Protein AF-A0A091FBS7-F1 (afdb_monomer_lite)

Radius of gyration: 15.09 Å; chains: 1; bounding box: 45×20×40 Å

Sequence (97 aa):
FVSQELYSEISISSGVAATAMMDGYSGIVNISPFACLIGRVIEGVLTPWAREQKYPIISIEIDGNLLPPNVMNKLEIFMLNVQRFKVNEDTKTMLER

Structure (mmCIF, N/CA/C/O backbone):
data_AF-A0A091FBS7-F1
#
_entry.id   AF-A0A091FBS7-F1
#
loop_
_atom_site.group_PDB
_atom_site.id
_atom_site.type_symbol
_atom_site.label_atom_id
_atom_site.label_alt_id
_atom_site.label_comp_id
_atom_site.label_asym_id
_atom_site.label_entity_id
_atom_site.label_seq_id
_atom_site.pdbx_PDB_ins_code
_atom_site.Cartn_x
_atom_site.Cartn_y
_atom_site.Cartn_z
_atom_site.occupancy
_atom_site.B_iso_or_equiv
_atom_site.auth_seq_id
_atom_site.auth_comp_id
_atom_site.auth_asym_id
_atom_site.auth_atom_id
_atom_site.pdbx_PDB_model_num
ATOM 1 N N . PHE A 1 1 ? -15.335 -8.019 -8.213 1.00 53.69 1 PHE A N 1
ATOM 2 C CA . PHE A 1 1 ? -14.332 -8.698 -9.063 1.00 53.69 1 PHE A CA 1
ATOM 3 C C . PHE A 1 1 ? -14.097 -7.880 -10.330 1.00 53.69 1 PHE A C 1
ATOM 5 O O . PHE A 1 1 ? -15.069 -7.478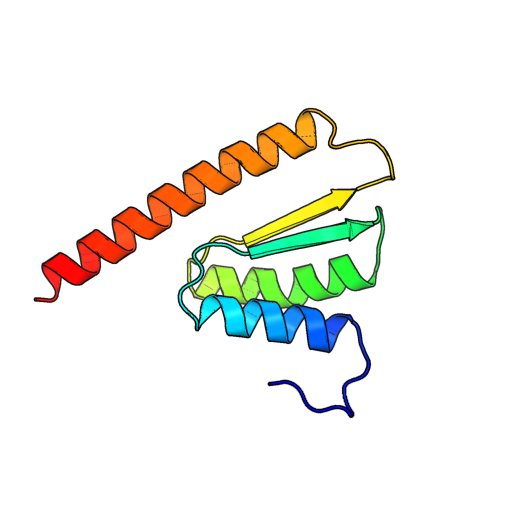 -10.956 1.00 53.69 1 PHE A O 1
ATOM 12 N N . VAL A 1 2 ? -12.837 -7.574 -10.659 1.00 53.34 2 VAL A N 1
ATOM 13 C CA . VAL A 1 2 ? -12.427 -6.811 -11.861 1.00 53.34 2 VAL A CA 1
ATOM 14 C C . VAL A 1 2 ? -12.457 -7.744 -13.088 1.00 53.34 2 VAL A C 1
ATOM 16 O O . VAL A 1 2 ? -12.121 -8.919 -12.944 1.00 53.34 2 VAL A O 1
ATOM 19 N N . SER A 1 3 ? -12.905 -7.273 -14.262 1.00 55.34 3 SER A N 1
ATOM 20 C CA . SER A 1 3 ? -13.010 -8.107 -15.477 1.00 55.34 3 SER A CA 1
ATOM 21 C C . SER A 1 3 ? -11.632 -8.492 -16.033 1.00 55.34 3 SER A C 1
ATOM 23 O O . SER A 1 3 ? -10.657 -7.763 -15.853 1.00 55.34 3 SER A O 1
ATOM 25 N N . GLN A 1 4 ? -11.556 -9.625 -16.743 1.00 56.41 4 GLN A N 1
ATOM 26 C CA . GLN A 1 4 ? -10.312 -10.117 -17.352 1.00 56.41 4 GLN A CA 1
ATOM 27 C C . GLN A 1 4 ? -9.717 -9.158 -18.396 1.00 56.41 4 GLN A C 1
ATOM 29 O O . GLN A 1 4 ? -8.540 -9.271 -18.691 1.00 56.41 4 GLN A O 1
ATOM 34 N N . GLU A 1 5 ? -10.485 -8.200 -18.921 1.00 62.53 5 GLU A N 1
ATOM 35 C CA . GLU A 1 5 ? -10.021 -7.242 -19.936 1.00 62.53 5 GLU A CA 1
ATOM 36 C C . GLU A 1 5 ? -9.187 -6.085 -19.353 1.00 62.53 5 GLU A C 1
ATOM 38 O O . GLU A 1 5 ? -8.454 -5.415 -20.080 1.00 62.53 5 GLU A O 1
ATOM 43 N N . LEU A 1 6 ? -9.240 -5.859 -18.035 1.00 59.97 6 LEU A N 1
ATOM 44 C CA . LEU A 1 6 ? -8.435 -4.855 -17.331 1.00 59.97 6 LEU A CA 1
ATOM 45 C C . LEU A 1 6 ? -7.100 -5.467 -16.867 1.00 59.97 6 LEU A C 1
ATOM 47 O O . LEU A 1 6 ? -6.847 -5.635 -15.677 1.00 59.97 6 LEU A O 1
ATOM 51 N N . TYR A 1 7 ? -6.227 -5.789 -17.825 1.00 70.56 7 TYR A N 1
ATOM 52 C CA . TYR A 1 7 ? -4.930 -6.464 -17.626 1.00 70.56 7 TYR A CA 1
ATOM 53 C C . TYR A 1 7 ? -3.821 -5.626 -16.954 1.00 70.56 7 TYR A C 1
ATOM 55 O O . TYR A 1 7 ? -2.658 -6.028 -16.977 1.00 70.56 7 TYR A O 1
ATOM 63 N N . SER A 1 8 ? -4.116 -4.458 -16.377 1.00 85.38 8 SER A N 1
ATOM 64 C CA . SER A 1 8 ? -3.074 -3.659 -15.718 1.00 85.38 8 SER A CA 1
ATOM 65 C C . SER A 1 8 ? -2.990 -3.976 -14.227 1.00 85.38 8 SER A C 1
ATOM 67 O O . SER A 1 8 ? -4.009 -4.058 -13.537 1.00 85.38 8 SER A O 1
ATOM 69 N N . GLU A 1 9 ? -1.766 -4.085 -13.707 1.00 87.44 9 GLU A N 1
ATOM 70 C CA . GLU A 1 9 ? -1.510 -4.198 -12.266 1.00 87.44 9 GLU A CA 1
ATOM 71 C C . GLU A 1 9 ? -2.167 -3.043 -11.493 1.00 87.44 9 GLU A C 1
ATOM 73 O O . GLU A 1 9 ? -2.690 -3.250 -10.404 1.00 87.44 9 GLU A O 1
ATOM 78 N N . ILE A 1 10 ? -2.258 -1.851 -12.097 1.00 90.94 10 ILE A N 1
ATOM 79 C CA . ILE A 1 10 ? -2.960 -0.701 -11.515 1.00 90.94 10 ILE A CA 1
ATOM 80 C C . ILE A 1 10 ? -4.429 -1.044 -11.237 1.00 90.94 10 ILE A C 1
ATOM 82 O O . ILE A 1 10 ? -4.910 -0.834 -10.122 1.00 90.94 10 ILE A O 1
ATOM 86 N N . SER A 1 11 ? -5.145 -1.577 -12.231 1.00 89.50 11 SER A N 1
ATOM 87 C CA . SER A 1 11 ? -6.575 -1.891 -12.129 1.00 89.50 11 SER A CA 1
ATOM 88 C C . SER A 1 11 ? -6.837 -3.028 -11.145 1.00 89.50 11 SER A C 1
ATOM 90 O O . SER A 1 11 ? -7.746 -2.931 -10.319 1.00 89.50 11 SER A O 1
ATOM 92 N N . ILE A 1 12 ? -6.030 -4.090 -11.211 1.00 89.69 12 ILE A N 1
ATOM 93 C CA . ILE A 1 12 ? -6.201 -5.275 -10.366 1.00 89.69 12 ILE A CA 1
ATOM 94 C C . ILE A 1 12 ? -5.858 -4.945 -8.912 1.00 89.69 12 ILE A C 1
ATOM 96 O O . ILE A 1 12 ? -6.689 -5.167 -8.034 1.00 89.69 12 ILE A O 1
ATOM 100 N N . SER A 1 13 ? -4.690 -4.357 -8.647 1.00 92.56 13 SER A N 1
ATOM 101 C CA . SER A 1 13 ? -4.251 -4.037 -7.284 1.00 92.56 13 SER A CA 1
ATOM 102 C C . SER A 1 13 ? -5.156 -2.998 -6.623 1.00 92.56 13 SER A C 1
ATOM 104 O O . SER A 1 13 ? -5.530 -3.166 -5.462 1.00 92.56 13 SER A O 1
ATOM 106 N N . SER A 1 14 ? -5.593 -1.972 -7.365 1.00 92.94 14 SER A N 1
ATOM 107 C CA . SER A 1 14 ? -6.538 -0.980 -6.832 1.00 92.94 14 SER A CA 1
ATOM 108 C C . SER A 1 14 ? -7.912 -1.588 -6.557 1.00 92.94 14 SER A C 1
ATOM 110 O O . SER A 1 14 ? -8.502 -1.336 -5.509 1.00 92.94 14 SER A O 1
ATOM 112 N N . GLY A 1 15 ? -8.415 -2.434 -7.460 1.00 92.06 15 GLY A N 1
ATOM 113 C CA . GLY A 1 15 ? -9.701 -3.105 -7.279 1.00 92.06 15 GLY A CA 1
ATOM 114 C C . GLY A 1 15 ? -9.702 -4.094 -6.111 1.00 92.06 15 GLY A C 1
ATOM 115 O O . GLY A 1 15 ? -10.669 -4.138 -5.351 1.00 92.06 15 GLY A O 1
ATOM 116 N N . VAL A 1 16 ? -8.619 -4.858 -5.932 1.00 92.44 16 VAL A N 1
ATOM 117 C CA . VAL A 1 16 ? -8.458 -5.777 -4.794 1.00 92.44 16 VAL A CA 1
ATOM 118 C C . VAL A 1 16 ? -8.370 -5.003 -3.484 1.00 92.44 16 VAL A C 1
ATOM 120 O O . VAL A 1 16 ? -9.071 -5.354 -2.541 1.00 92.44 16 VAL A O 1
ATOM 123 N N . ALA A 1 17 ? -7.586 -3.923 -3.427 1.00 94.88 17 ALA A N 1
ATOM 124 C CA . ALA A 1 17 ? -7.518 -3.071 -2.243 1.00 94.88 17 ALA A CA 1
ATOM 125 C C . ALA A 1 17 ? -8.889 -2.481 -1.879 1.00 94.88 17 ALA A C 1
ATOM 127 O O . ALA A 1 17 ? -9.296 -2.540 -0.721 1.00 94.88 17 ALA A O 1
ATOM 128 N N . ALA A 1 18 ? -9.630 -1.977 -2.869 1.00 93.44 18 ALA A N 1
ATOM 129 C CA . ALA A 1 18 ? -10.972 -1.446 -2.656 1.00 93.44 18 ALA A CA 1
ATOM 130 C C . ALA A 1 18 ? -11.969 -2.515 -2.196 1.00 93.44 18 ALA A C 1
ATOM 132 O O . ALA A 1 18 ? -12.771 -2.257 -1.303 1.00 93.44 18 ALA A O 1
ATOM 133 N N . THR A 1 19 ? -11.889 -3.723 -2.757 1.00 94.19 19 THR A N 1
ATOM 134 C CA . THR A 1 19 ? -12.738 -4.848 -2.340 1.00 94.19 19 THR A CA 1
ATOM 135 C C . THR A 1 19 ? -12.407 -5.272 -0.908 1.00 94.19 19 THR A C 1
ATOM 137 O O . THR A 1 19 ? -13.308 -5.405 -0.093 1.00 94.19 19 THR A O 1
ATOM 140 N N . ALA A 1 20 ? -11.124 -5.374 -0.550 1.00 94.69 20 ALA A N 1
ATOM 141 C CA . ALA A 1 20 ? -10.704 -5.706 0.811 1.00 94.69 20 ALA A CA 1
ATOM 142 C C . ALA A 1 20 ? -11.215 -4.687 1.847 1.00 94.69 20 ALA A C 1
ATOM 144 O O . ALA A 1 20 ? -11.663 -5.078 2.922 1.00 94.69 20 ALA A O 1
ATOM 145 N N . MET A 1 21 ? -11.215 -3.390 1.516 1.00 92.56 21 MET A N 1
ATOM 146 C CA . MET A 1 21 ? -11.815 -2.356 2.371 1.00 92.56 21 MET A CA 1
ATOM 147 C C . MET A 1 21 ? -13.316 -2.581 2.614 1.00 92.56 21 MET A C 1
ATOM 149 O O . MET A 1 21 ? -13.803 -2.281 3.698 1.00 92.56 21 MET A O 1
ATOM 153 N N . MET A 1 22 ? -14.044 -3.109 1.626 1.00 89.75 22 MET A N 1
ATOM 154 C CA . MET A 1 22 ? -15.473 -3.430 1.745 1.00 89.75 22 MET A CA 1
ATOM 155 C C . MET A 1 22 ? -15.717 -4.759 2.476 1.00 89.75 22 MET A C 1
ATOM 157 O O . MET A 1 22 ? -16.716 -4.897 3.176 1.00 89.75 22 MET A O 1
ATOM 161 N N . ASP A 1 23 ? -14.783 -5.705 2.372 1.00 93.19 23 ASP A N 1
ATOM 162 C CA . ASP A 1 23 ? -14.874 -7.049 2.957 1.00 93.19 23 ASP A CA 1
ATOM 163 C C . ASP A 1 23 ? -14.432 -7.107 4.437 1.00 93.19 23 ASP A C 1
ATOM 165 O O . ASP A 1 23 ? -14.159 -8.179 4.979 1.00 93.19 23 ASP A O 1
ATOM 169 N N . GLY A 1 24 ? -14.349 -5.959 5.118 1.00 89.00 24 GLY A N 1
ATOM 170 C CA . GLY A 1 24 ? -14.076 -5.887 6.559 1.00 89.00 24 GLY A CA 1
ATOM 171 C C . GLY A 1 24 ? -12.601 -6.017 6.947 1.00 89.00 24 GLY A C 1
ATOM 172 O O . GLY A 1 24 ? -12.281 -6.263 8.115 1.00 89.00 24 GLY A O 1
ATOM 173 N N . TYR A 1 25 ? -11.678 -5.836 5.998 1.00 94.44 25 TYR A N 1
ATOM 174 C CA . TYR A 1 25 ? -10.280 -5.597 6.351 1.00 94.44 25 TYR A CA 1
ATOM 175 C C . TYR A 1 25 ? -10.173 -4.250 7.078 1.00 94.44 25 TYR A C 1
ATOM 177 O O . TYR A 1 25 ? -11.087 -3.431 7.057 1.00 94.44 25 TYR A O 1
ATOM 185 N N . SER A 1 26 ? -9.057 -4.018 7.768 1.00 94.75 26 SER A N 1
ATOM 186 C CA . SER A 1 26 ? -8.920 -2.836 8.645 1.00 94.75 26 SER A CA 1
ATOM 187 C C . SER A 1 26 ? -7.757 -1.927 8.288 1.00 94.75 26 SER A C 1
ATOM 189 O O . SER A 1 26 ? -7.511 -0.926 8.953 1.00 94.75 26 SER A O 1
ATOM 191 N N . GLY A 1 27 ? -7.019 -2.286 7.246 1.00 96.00 27 GLY A N 1
ATOM 192 C CA . GLY A 1 27 ? -5.959 -1.472 6.689 1.00 96.00 27 GLY A CA 1
ATOM 193 C C . GLY A 1 27 ? -5.495 -2.030 5.352 1.00 96.00 27 GLY A C 1
ATOM 194 O O . GLY A 1 27 ? -5.616 -3.230 5.108 1.00 96.00 27 GLY A O 1
ATOM 195 N N . ILE A 1 28 ? -4.962 -1.163 4.495 1.00 97.25 28 ILE A N 1
ATOM 196 C CA . ILE A 1 28 ? -4.312 -1.548 3.238 1.00 97.25 28 ILE A CA 1
ATOM 197 C C . ILE A 1 28 ? -2.839 -1.132 3.281 1.00 97.25 28 ILE A C 1
ATOM 199 O O . ILE A 1 28 ? -2.511 -0.008 3.661 1.00 97.25 28 ILE A O 1
ATOM 203 N N . VAL A 1 29 ? -1.953 -2.032 2.854 1.00 96.88 29 VAL A N 1
ATOM 204 C CA . VAL A 1 29 ? -0.527 -1.748 2.648 1.00 96.88 29 VAL A CA 1
ATOM 205 C C . VAL A 1 29 ? -0.210 -1.964 1.171 1.00 96.88 29 VAL A C 1
ATOM 207 O O . VAL A 1 29 ? -0.230 -3.093 0.691 1.00 96.88 29 VAL A O 1
ATOM 210 N N . ASN A 1 30 ? 0.073 -0.883 0.448 1.00 95.38 30 ASN A N 1
ATOM 211 C CA . ASN A 1 30 ? 0.538 -0.930 -0.935 1.00 95.38 30 ASN A CA 1
ATOM 212 C C . ASN A 1 30 ? 2.065 -1.070 -0.940 1.00 95.38 30 ASN A C 1
ATOM 214 O O . ASN A 1 30 ? 2.771 -0.138 -0.558 1.00 95.38 30 ASN A O 1
ATOM 218 N N . ILE A 1 31 ? 2.573 -2.237 -1.327 1.00 93.00 31 ILE A N 1
ATOM 219 C CA . ILE A 1 31 ? 4.012 -2.519 -1.361 1.00 93.00 31 ILE A CA 1
ATOM 220 C C . ILE A 1 31 ? 4.461 -2.525 -2.814 1.00 93.00 31 ILE A C 1
ATOM 222 O O . ILE A 1 31 ? 3.970 -3.325 -3.607 1.00 93.00 31 ILE A O 1
ATOM 226 N N . SER A 1 32 ? 5.417 -1.667 -3.154 1.00 93.31 32 SER A N 1
ATOM 227 C CA . SER A 1 32 ? 5.963 -1.590 -4.507 1.00 93.31 32 SER A CA 1
ATOM 228 C C . SER A 1 32 ? 7.494 -1.564 -4.510 1.00 93.31 32 SER A C 1
ATOM 230 O O . SER A 1 32 ? 8.106 -1.149 -3.525 1.00 93.31 32 SER A O 1
ATOM 232 N N . PRO A 1 33 ? 8.155 -1.958 -5.611 1.00 91.56 33 PRO A N 1
ATOM 233 C CA . PRO A 1 33 ? 9.580 -1.698 -5.784 1.00 91.56 33 PRO A CA 1
ATOM 234 C C . PRO A 1 33 ? 9.892 -0.198 -5.705 1.00 91.56 33 PRO A C 1
ATOM 236 O O . PRO A 1 33 ? 9.038 0.636 -6.026 1.00 91.56 33 PRO A O 1
ATOM 239 N N . PHE A 1 34 ? 11.119 0.146 -5.313 1.00 91.06 34 PHE A N 1
ATOM 240 C CA . PHE A 1 34 ? 11.596 1.528 -5.338 1.00 91.06 34 PHE A CA 1
ATOM 241 C C . PHE A 1 34 ? 11.398 2.158 -6.723 1.00 91.06 34 PHE A C 1
ATOM 243 O O . PHE A 1 34 ? 11.762 1.565 -7.740 1.00 91.06 34 PHE A O 1
ATOM 250 N N . ALA A 1 35 ? 10.820 3.363 -6.752 1.00 90.44 35 ALA A N 1
ATOM 251 C CA . ALA A 1 35 ? 10.535 4.122 -7.969 1.00 90.44 35 ALA A CA 1
ATOM 252 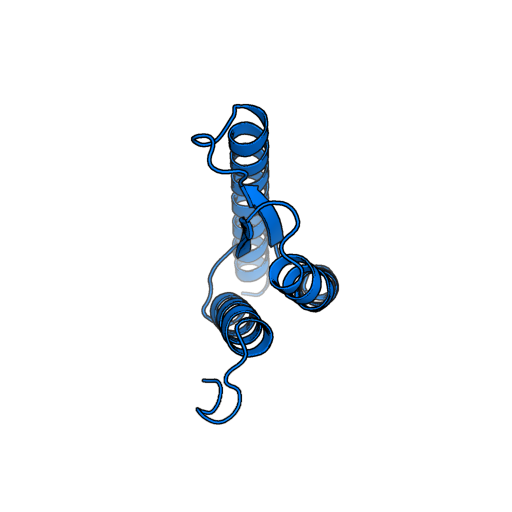C C . ALA A 1 35 ? 9.583 3.419 -8.961 1.00 90.44 35 ALA A C 1
ATOM 254 O O . ALA A 1 35 ? 9.554 3.751 -10.148 1.00 90.44 35 ALA A O 1
ATOM 255 N N . CYS A 1 36 ? 8.758 2.477 -8.493 1.00 95.12 36 CYS A N 1
ATOM 256 C CA . CYS A 1 36 ? 7.752 1.831 -9.329 1.00 95.12 36 CYS A CA 1
ATOM 257 C C . CYS A 1 36 ? 6.632 2.815 -9.715 1.00 95.12 36 CYS A C 1
ATOM 259 O O . CYS A 1 36 ? 5.827 3.230 -8.876 1.00 95.12 36 CYS A O 1
ATOM 261 N N . LEU A 1 37 ? 6.538 3.147 -11.010 1.00 95.00 37 LEU A N 1
ATOM 262 C CA . LEU A 1 37 ? 5.482 4.011 -11.553 1.00 95.00 37 LEU A CA 1
ATOM 263 C C . LEU A 1 37 ? 4.083 3.468 -11.235 1.00 95.00 37 LEU A C 1
ATOM 265 O O . LEU A 1 37 ? 3.207 4.225 -10.827 1.00 95.00 37 LEU A O 1
ATOM 269 N N . ILE A 1 38 ? 3.880 2.159 -11.382 1.00 94.00 38 ILE A N 1
ATOM 270 C CA . ILE A 1 38 ? 2.597 1.508 -11.095 1.00 94.00 38 ILE A CA 1
ATOM 271 C C . ILE A 1 38 ? 2.213 1.695 -9.620 1.00 94.00 38 ILE A C 1
ATOM 273 O O . ILE A 1 38 ? 1.090 2.107 -9.337 1.00 94.00 38 ILE A O 1
ATOM 277 N N . GLY A 1 39 ? 3.157 1.496 -8.693 1.00 94.81 39 GLY A N 1
ATOM 278 C CA . GLY A 1 39 ? 2.944 1.710 -7.258 1.00 94.81 39 GLY A CA 1
ATOM 279 C C . GLY A 1 39 ? 2.529 3.145 -6.926 1.00 94.81 39 GLY A C 1
ATOM 280 O O . GLY A 1 39 ? 1.610 3.347 -6.133 1.00 94.81 39 GLY A O 1
ATOM 281 N N . ARG A 1 40 ? 3.134 4.137 -7.597 1.00 95.44 40 ARG A N 1
ATOM 282 C CA . ARG A 1 40 ? 2.762 5.558 -7.482 1.00 95.44 40 ARG A CA 1
ATOM 283 C C . ARG A 1 40 ? 1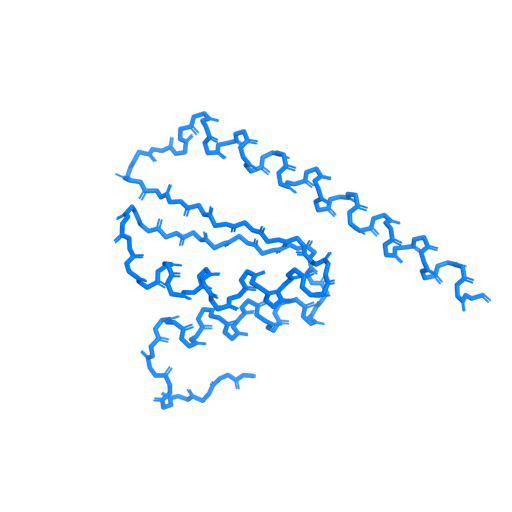.372 5.860 -8.026 1.00 95.44 40 ARG A C 1
ATOM 285 O O . ARG A 1 40 ? 0.649 6.653 -7.428 1.00 95.44 40 ARG A O 1
ATOM 292 N N . VAL A 1 41 ? 0.987 5.243 -9.142 1.00 95.69 41 VAL A N 1
ATOM 293 C CA . VAL A 1 41 ? -0.358 5.415 -9.705 1.00 95.69 41 VAL A CA 1
ATOM 294 C C . VAL A 1 41 ? -1.408 4.796 -8.780 1.00 95.69 41 VAL A C 1
ATOM 296 O O . VAL A 1 41 ? -2.397 5.456 -8.471 1.00 95.69 41 VAL A O 1
ATOM 299 N N . ILE A 1 42 ? -1.176 3.579 -8.275 1.00 95.62 42 ILE A N 1
ATOM 300 C CA . ILE A 1 42 ? -2.059 2.924 -7.294 1.00 95.62 42 ILE A CA 1
ATOM 301 C C . ILE A 1 42 ? -2.194 3.791 -6.037 1.00 95.62 42 ILE A C 1
ATOM 303 O O . ILE A 1 42 ? -3.307 4.057 -5.586 1.00 95.62 42 ILE A O 1
ATOM 307 N N . GLU A 1 43 ? -1.077 4.287 -5.498 1.00 96.44 43 GLU A N 1
ATOM 308 C CA . GLU A 1 43 ? -1.064 5.194 -4.347 1.00 96.44 43 GLU A CA 1
ATOM 309 C C . GLU A 1 43 ? -1.877 6.469 -4.616 1.00 96.44 43 GLU A C 1
ATOM 311 O O . GLU A 1 43 ? -2.686 6.864 -3.773 1.00 96.44 43 GLU A O 1
ATOM 316 N N . GLY A 1 44 ? -1.695 7.087 -5.787 1.00 95.88 44 GLY A N 1
ATOM 317 C CA . GLY A 1 44 ? -2.396 8.305 -6.192 1.00 95.88 44 GLY A CA 1
ATOM 318 C C . GLY A 1 44 ? -3.903 8.126 -6.378 1.00 95.88 44 GLY A C 1
ATOM 319 O O . GLY A 1 44 ? -4.650 9.073 -6.154 1.00 95.88 44 GLY A O 1
ATOM 320 N N . VAL A 1 45 ? -4.358 6.922 -6.735 1.00 93.44 45 VAL A N 1
ATOM 321 C CA . VAL A 1 45 ? -5.786 6.598 -6.877 1.00 93.44 45 VAL A CA 1
ATOM 322 C C . VAL A 1 45 ? -6.407 6.204 -5.536 1.00 93.44 45 VAL A C 1
ATOM 324 O O . VAL A 1 45 ? -7.447 6.738 -5.155 1.00 93.44 45 VAL A O 1
ATOM 327 N N . LEU A 1 46 ? -5.781 5.284 -4.796 1.00 94.38 46 LEU A N 1
ATOM 328 C CA . LEU A 1 46 ? -6.369 4.719 -3.580 1.00 94.38 46 LEU A CA 1
ATOM 329 C C . LEU A 1 46 ? -6.267 5.639 -2.368 1.00 94.38 46 LEU A C 1
ATOM 331 O O . LEU A 1 46 ? -7.191 5.681 -1.560 1.00 94.38 46 LEU A O 1
ATOM 335 N N . THR A 1 47 ? -5.155 6.359 -2.202 1.00 95.88 47 THR A N 1
ATOM 336 C CA . THR A 1 47 ? -4.919 7.137 -0.976 1.00 95.88 47 THR A CA 1
ATOM 337 C C . THR A 1 47 ? -5.958 8.241 -0.769 1.00 95.88 47 THR A C 1
ATOM 339 O O . THR A 1 47 ? -6.451 8.363 0.355 1.00 95.88 47 THR A O 1
ATOM 342 N N . PRO A 1 48 ? -6.337 9.043 -1.787 1.00 95.81 48 PRO A N 1
ATOM 343 C CA . PRO A 1 48 ? -7.398 10.037 -1.629 1.00 95.81 48 PRO A CA 1
ATOM 344 C C . PRO A 1 48 ? -8.738 9.399 -1.260 1.00 95.81 48 PRO A C 1
ATOM 346 O O . PRO A 1 48 ? -9.376 9.828 -0.302 1.00 95.81 48 PRO A O 1
ATOM 349 N N . TRP A 1 49 ? -9.115 8.321 -1.949 1.00 93.25 49 TRP A N 1
ATOM 350 C CA . TRP A 1 49 ? -10.381 7.634 -1.707 1.00 93.25 49 TRP A CA 1
ATOM 351 C C . TRP A 1 49 ? -10.450 7.002 -0.308 1.00 93.25 49 TRP A C 1
ATOM 353 O O . TRP A 1 49 ? -11.419 7.199 0.422 1.00 93.25 49 TRP A O 1
ATOM 363 N N . ALA A 1 50 ? -9.392 6.321 0.139 1.00 94.50 50 ALA A N 1
ATOM 364 C CA . ALA A 1 50 ? -9.326 5.770 1.493 1.00 94.50 50 ALA A CA 1
ATOM 365 C C . ALA A 1 50 ? -9.376 6.864 2.574 1.00 94.50 50 ALA A C 1
ATOM 367 O O . ALA A 1 50 ? -10.004 6.675 3.617 1.00 94.50 50 ALA A O 1
ATOM 368 N N . ARG A 1 51 ? -8.773 8.037 2.323 1.00 93.38 51 ARG A N 1
ATOM 369 C CA . ARG A 1 51 ? -8.857 9.191 3.235 1.00 93.38 51 ARG A CA 1
ATOM 370 C C . ARG A 1 51 ? -10.283 9.711 3.384 1.00 93.38 51 ARG A C 1
ATOM 372 O O . ARG A 1 51 ? -10.671 10.025 4.507 1.00 93.38 51 ARG A O 1
ATOM 379 N N . GLU A 1 52 ? -11.057 9.779 2.303 1.00 93.88 52 GLU A N 1
ATOM 380 C CA . GLU A 1 52 ? -12.476 10.168 2.357 1.00 93.88 52 GLU A CA 1
ATOM 381 C C . GLU A 1 52 ? -13.284 9.220 3.252 1.00 93.88 52 GLU A C 1
ATOM 383 O O . GLU A 1 52 ? -14.116 9.667 4.041 1.00 93.88 52 GLU A O 1
ATOM 388 N N . GLN A 1 53 ? -12.959 7.926 3.217 1.00 90.56 53 GLN A N 1
ATOM 389 C CA . GLN A 1 53 ? -13.564 6.898 4.072 1.00 90.56 53 GLN A CA 1
ATOM 390 C C . GLN A 1 53 ? -12.965 6.838 5.489 1.00 90.56 53 GLN A C 1
ATOM 392 O O . GLN A 1 53 ? -13.367 6.004 6.296 1.00 90.56 53 GLN A O 1
ATOM 397 N N . LYS A 1 54 ? -11.995 7.707 5.819 1.00 92.44 54 LYS A N 1
ATOM 398 C CA . LYS A 1 54 ? -11.213 7.671 7.072 1.00 92.44 54 LYS A CA 1
ATOM 399 C C . LYS A 1 54 ? -10.568 6.303 7.338 1.00 92.44 54 LYS A C 1
ATOM 401 O O . LYS A 1 54 ? -10.375 5.923 8.492 1.00 92.44 54 LYS A O 1
ATOM 406 N N . TYR A 1 55 ? -10.224 5.585 6.274 1.00 94.88 55 TYR A N 1
ATOM 407 C CA . TYR A 1 55 ? -9.730 4.219 6.330 1.00 94.88 55 TYR A CA 1
ATOM 408 C C . TYR A 1 55 ? -8.187 4.180 6.336 1.00 94.88 55 TYR A C 1
ATOM 410 O O . TYR A 1 55 ? -7.554 4.925 5.576 1.00 94.88 55 TYR A O 1
ATOM 418 N N . PRO A 1 56 ? -7.537 3.329 7.155 1.00 96.56 56 PRO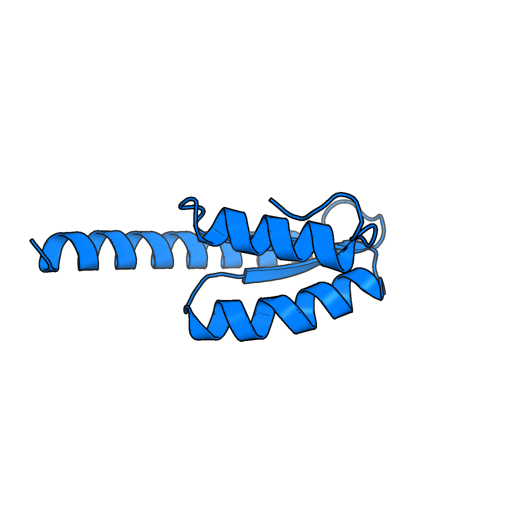 A N 1
ATOM 419 C CA . PRO A 1 56 ? -6.079 3.258 7.219 1.00 96.56 56 PRO A CA 1
ATOM 420 C C . PRO A 1 56 ? -5.457 2.700 5.931 1.00 96.56 56 PRO A C 1
ATOM 422 O O . PRO A 1 56 ? -5.674 1.550 5.5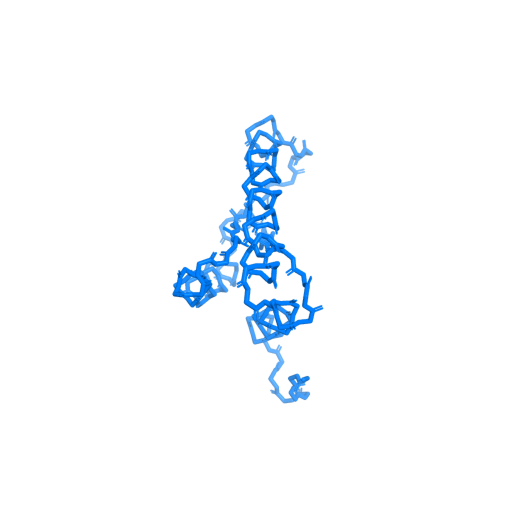53 1.00 96.56 56 PRO A O 1
ATOM 425 N N . ILE A 1 57 ? -4.599 3.488 5.286 1.00 96.94 57 ILE A N 1
ATOM 426 C CA . ILE A 1 57 ? -3.788 3.041 4.148 1.00 96.94 57 ILE A CA 1
ATOM 427 C C . ILE A 1 57 ? -2.357 3.574 4.251 1.00 96.94 57 ILE A C 1
ATOM 429 O O . ILE A 1 57 ? -2.137 4.694 4.719 1.00 96.94 57 ILE A O 1
ATOM 433 N N . ILE A 1 58 ? -1.380 2.782 3.812 1.00 96.94 58 ILE A N 1
ATOM 434 C CA . ILE A 1 58 ? 0.018 3.200 3.673 1.00 96.94 58 ILE A CA 1
ATOM 435 C C . ILE A 1 58 ? 0.622 2.618 2.393 1.00 96.94 58 ILE A C 1
ATOM 437 O O . ILE A 1 58 ? 0.310 1.490 2.015 1.00 96.94 58 ILE A O 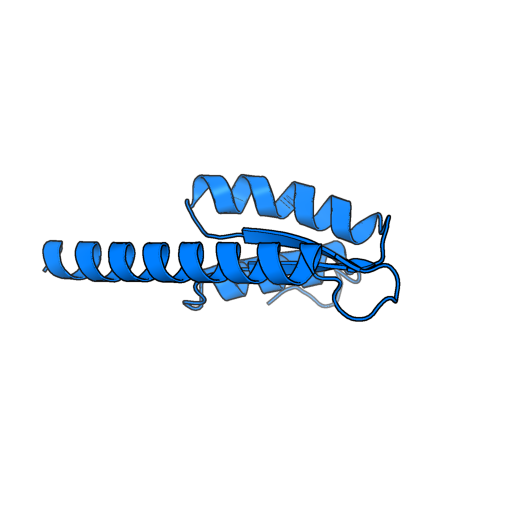1
ATOM 441 N N . SER A 1 59 ? 1.510 3.376 1.748 1.00 95.56 59 SER A N 1
ATOM 442 C CA . SER A 1 59 ? 2.352 2.882 0.655 1.00 95.56 59 SER A CA 1
ATOM 443 C C . SER A 1 59 ? 3.804 2.781 1.115 1.00 95.56 59 SER A C 1
ATOM 445 O O . SER A 1 59 ? 4.316 3.678 1.792 1.00 95.56 59 SER A O 1
ATOM 447 N N . ILE A 1 60 ? 4.464 1.679 0.772 1.00 94.25 60 ILE A N 1
ATOM 448 C CA . ILE A 1 60 ? 5.844 1.377 1.150 1.00 94.25 60 ILE A CA 1
ATOM 449 C C . ILE A 1 60 ? 6.608 0.946 -0.093 1.00 94.25 60 ILE A C 1
ATOM 451 O O . ILE A 1 60 ? 6.146 0.113 -0.869 1.00 94.25 60 ILE A O 1
ATOM 455 N N . GLU A 1 61 ? 7.808 1.492 -0.237 1.00 91.75 61 GLU A N 1
ATOM 456 C CA . GLU A 1 61 ? 8.740 1.096 -1.281 1.00 91.75 61 GLU A CA 1
ATOM 457 C C . GLU A 1 61 ? 9.857 0.226 -0.722 1.00 91.75 61 GLU A C 1
ATOM 459 O O . GLU A 1 61 ? 10.398 0.528 0.344 1.00 91.75 61 GLU A O 1
ATOM 464 N N . ILE A 1 62 ? 10.209 -0.825 -1.463 1.00 89.31 62 ILE A N 1
ATOM 465 C CA . ILE A 1 62 ? 11.294 -1.752 -1.132 1.00 89.31 62 ILE A CA 1
ATOM 466 C C . ILE A 1 62 ? 12.322 -1.750 -2.270 1.00 89.31 62 ILE A C 1
ATOM 468 O O . ILE A 1 62 ? 11.973 -1.900 -3.439 1.00 89.31 62 ILE A O 1
ATOM 472 N N . ASP A 1 63 ? 13.599 -1.587 -1.932 1.00 86.38 63 ASP A N 1
ATOM 473 C CA . ASP A 1 63 ? 14.741 -1.480 -2.855 1.00 86.38 63 ASP A CA 1
ATOM 474 C C . ASP A 1 63 ? 15.571 -2.777 -2.946 1.00 86.38 63 ASP A C 1
ATOM 476 O O . ASP A 1 63 ? 16.700 -2.778 -3.429 1.00 86.38 63 ASP A O 1
ATOM 480 N N . GLY A 1 64 ? 15.007 -3.899 -2.487 1.00 80.69 64 GLY A N 1
ATOM 481 C CA . GLY A 1 64 ? 15.662 -5.208 -2.449 1.00 80.69 64 GLY A CA 1
ATOM 482 C C . GLY A 1 64 ? 16.426 -5.490 -1.154 1.00 80.69 64 GLY A C 1
ATOM 483 O O . GLY A 1 64 ? 16.793 -6.641 -0.919 1.00 80.69 64 GLY A O 1
ATOM 484 N N . ASN A 1 65 ? 16.616 -4.495 -0.279 1.00 81.44 65 ASN A N 1
ATOM 485 C CA . ASN A 1 65 ? 17.103 -4.744 1.073 1.00 81.44 65 ASN A CA 1
ATOM 486 C C . ASN A 1 65 ? 15.986 -5.319 1.962 1.00 81.44 65 ASN A C 1
ATOM 488 O O . ASN A 1 65 ? 14.810 -4.965 1.831 1.00 81.44 65 ASN A O 1
ATOM 492 N N . LEU A 1 66 ? 16.347 -6.205 2.892 1.00 78.75 66 LEU A N 1
ATOM 493 C CA . LEU A 1 66 ? 15.380 -6.855 3.770 1.00 78.75 66 LEU A CA 1
ATOM 494 C C . LEU A 1 66 ? 14.878 -5.854 4.822 1.00 78.75 66 LEU A C 1
ATOM 496 O O . LEU A 1 66 ? 15.602 -5.548 5.765 1.00 78.75 66 LEU A O 1
ATOM 500 N N . LEU A 1 67 ? 13.652 -5.347 4.624 1.00 81.75 67 LEU A N 1
ATOM 501 C CA . LEU A 1 67 ? 12.855 -4.527 5.555 1.00 81.75 67 LEU A CA 1
ATOM 502 C C . LEU A 1 67 ? 13.704 -3.677 6.521 1.00 81.75 67 LEU A C 1
ATOM 504 O O . LEU A 1 67 ? 13.764 -3.970 7.719 1.00 81.75 67 LEU A O 1
ATOM 508 N N . PRO A 1 68 ? 14.373 -2.624 6.017 1.00 88.50 68 PRO A N 1
ATOM 509 C CA . PRO A 1 68 ? 15.214 -1.778 6.851 1.00 88.50 68 PRO A CA 1
ATOM 510 C C . PRO A 1 68 ? 14.420 -1.175 8.030 1.00 88.50 68 PRO A C 1
ATOM 512 O O . PRO A 1 68 ? 13.195 -1.031 7.944 1.00 88.50 68 PRO A O 1
ATOM 515 N N . PRO A 1 69 ? 15.086 -0.777 9.135 1.00 91.75 69 PRO A N 1
ATOM 516 C CA . PRO A 1 69 ? 14.405 -0.328 10.356 1.00 91.75 69 PRO A CA 1
ATOM 517 C C . PRO A 1 69 ? 13.375 0.789 10.135 1.00 91.75 69 PRO A C 1
ATOM 519 O O . PRO A 1 69 ? 12.351 0.846 10.806 1.00 91.75 69 PRO A O 1
ATOM 522 N N . ASN A 1 70 ? 13.603 1.664 9.156 1.00 89.81 70 ASN A N 1
ATOM 523 C CA . ASN A 1 70 ? 12.651 2.708 8.780 1.00 89.81 70 ASN A CA 1
ATOM 524 C C . ASN A 1 70 ? 11.320 2.150 8.236 1.00 89.81 70 ASN A C 1
ATOM 526 O O . ASN A 1 70 ? 10.268 2.715 8.526 1.00 89.81 70 ASN A O 1
ATOM 530 N N . VAL A 1 71 ? 11.347 1.067 7.457 1.00 92.12 71 VAL A N 1
ATOM 531 C CA . VAL A 1 71 ? 10.159 0.387 6.929 1.00 92.12 71 VAL A CA 1
ATOM 532 C C . VAL A 1 71 ? 9.429 -0.332 8.057 1.00 92.12 71 VAL A C 1
ATOM 534 O O . VAL A 1 71 ? 8.215 -0.178 8.180 1.00 92.12 71 VAL A O 1
ATOM 537 N N . MET A 1 72 ? 10.164 -1.034 8.922 1.00 93.75 72 MET A N 1
ATOM 538 C CA . MET A 1 72 ? 9.592 -1.705 10.095 1.00 93.75 72 MET A CA 1
ATOM 539 C C . MET A 1 72 ? 8.873 -0.719 11.017 1.00 93.75 72 MET A C 1
ATOM 541 O O . MET A 1 72 ? 7.696 -0.906 11.314 1.00 93.75 72 MET A O 1
ATOM 545 N N . ASN A 1 73 ? 9.515 0.397 11.362 1.00 95.56 73 ASN A N 1
ATOM 546 C CA . ASN A 1 73 ? 8.906 1.423 12.210 1.00 95.56 73 ASN A CA 1
ATOM 547 C C . ASN A 1 73 ? 7.632 2.016 11.580 1.00 95.56 73 ASN A C 1
ATOM 549 O O . ASN A 1 73 ? 6.647 2.264 12.275 1.00 95.56 73 ASN A O 1
ATOM 553 N N . LYS A 1 74 ? 7.616 2.230 10.255 1.00 95.25 74 LYS A N 1
ATOM 554 C CA . LYS A 1 74 ? 6.411 2.690 9.541 1.00 95.25 74 LYS A CA 1
ATOM 555 C C . LYS A 1 74 ? 5.277 1.670 9.636 1.00 95.25 74 LYS A C 1
ATOM 557 O O . LYS A 1 74 ? 4.138 2.066 9.873 1.00 95.25 74 LYS A O 1
ATOM 562 N N . LEU A 1 75 ? 5.584 0.383 9.468 1.00 95.62 75 LEU A N 1
ATOM 563 C CA . LEU A 1 75 ? 4.609 -0.700 9.592 1.00 95.62 75 LEU A CA 1
ATOM 564 C C . LEU A 1 75 ? 4.063 -0.811 11.018 1.00 95.62 75 LEU A C 1
ATOM 566 O O . LEU A 1 75 ? 2.854 -0.919 11.188 1.00 95.62 75 LEU A O 1
ATOM 570 N N . GLU A 1 76 ? 4.910 -0.722 12.041 1.00 96.75 76 GLU A N 1
ATOM 571 C CA . GLU A 1 76 ? 4.480 -0.758 13.444 1.00 96.75 76 GLU A CA 1
ATOM 572 C C . GLU A 1 76 ? 3.527 0.390 13.785 1.00 96.75 76 GLU A C 1
ATOM 574 O O . GLU A 1 76 ? 2.440 0.167 14.323 1.00 96.75 76 GLU A O 1
ATOM 579 N N . ILE A 1 77 ? 3.883 1.619 13.402 1.00 97.00 77 ILE A N 1
ATOM 580 C CA . ILE A 1 77 ? 3.023 2.793 13.599 1.00 97.00 77 ILE A CA 1
ATOM 581 C C . ILE A 1 77 ? 1.708 2.631 12.826 1.00 97.00 77 ILE A C 1
ATOM 583 O O . ILE A 1 77 ? 0.637 2.959 13.343 1.00 97.00 77 ILE A O 1
ATOM 587 N N . PHE A 1 78 ? 1.763 2.102 11.603 1.00 97.50 78 PHE A N 1
ATOM 588 C CA . PHE A 1 78 ? 0.568 1.820 10.816 1.00 97.50 78 PHE A CA 1
ATOM 589 C C . PHE A 1 78 ? -0.342 0.793 11.503 1.00 97.50 78 PHE A C 1
ATOM 591 O O . PHE A 1 78 ? -1.541 1.035 11.625 1.00 97.50 78 PHE A O 1
ATOM 598 N N . MET A 1 79 ? 0.212 -0.303 12.025 1.00 96.31 79 MET A N 1
ATOM 599 C CA . MET A 1 79 ? -0.549 -1.316 12.761 1.00 96.31 79 MET A CA 1
ATOM 600 C C . MET A 1 79 ? -1.225 -0.736 14.010 1.00 96.31 79 MET A C 1
ATOM 602 O O . MET A 1 79 ? -2.391 -1.035 14.269 1.00 96.31 79 MET A O 1
ATOM 606 N N . LEU A 1 80 ? -0.550 0.150 14.748 1.00 96.19 80 LEU A N 1
ATOM 607 C CA . LEU A 1 80 ? -1.158 0.865 15.877 1.00 96.19 80 LEU A CA 1
ATOM 608 C C . LEU A 1 80 ? -2.328 1.760 15.433 1.00 96.19 80 LEU A C 1
ATOM 610 O O . LEU A 1 80 ? -3.355 1.821 16.111 1.00 96.19 80 LEU A O 1
ATOM 614 N N . ASN A 1 81 ? -2.215 2.431 14.284 1.00 93.75 81 ASN A N 1
ATOM 615 C CA . ASN A 1 81 ? -3.311 3.226 13.722 1.00 93.75 81 ASN A CA 1
ATOM 616 C C . ASN A 1 81 ? -4.497 2.351 13.291 1.00 93.75 81 ASN A C 1
ATOM 618 O O . ASN A 1 81 ? -5.643 2.717 13.548 1.00 93.75 81 ASN A O 1
ATOM 622 N N . VAL A 1 82 ? -4.235 1.180 12.706 1.00 96.06 82 VAL A N 1
ATOM 623 C CA . VAL A 1 82 ? -5.263 0.185 12.356 1.00 96.06 82 VAL A CA 1
ATOM 624 C C . VAL A 1 82 ? -6.003 -0.316 13.600 1.00 96.06 82 VAL A C 1
ATOM 626 O O . VAL A 1 82 ? -7.230 -0.388 13.601 1.00 96.06 82 VAL A O 1
ATOM 629 N N . GLN A 1 83 ? -5.289 -0.614 14.690 1.00 93.31 83 GLN A N 1
ATOM 630 C CA . GLN A 1 83 ? -5.920 -1.018 15.952 1.00 93.31 83 GLN A CA 1
ATOM 631 C C . GLN A 1 83 ? -6.844 0.073 16.505 1.00 93.31 83 GLN A C 1
ATOM 633 O O . GLN A 1 83 ? -7.965 -0.215 16.919 1.00 93.31 83 GLN A O 1
ATOM 638 N N . ARG A 1 84 ? -6.407 1.338 16.470 1.00 90.69 84 ARG A N 1
ATOM 639 C CA . ARG A 1 84 ? -7.234 2.483 16.892 1.00 90.69 84 ARG A CA 1
ATOM 640 C C . ARG A 1 84 ? -8.468 2.666 16.011 1.00 90.69 84 ARG A C 1
ATOM 642 O O . ARG A 1 84 ? -9.524 3.026 16.525 1.00 90.69 84 ARG A O 1
ATOM 649 N N . PHE A 1 85 ? -8.335 2.424 14.708 1.00 89.62 85 PHE A N 1
ATOM 650 C CA . PHE A 1 85 ? -9.449 2.455 13.766 1.00 89.62 85 PHE A CA 1
ATOM 651 C C . PHE A 1 85 ? -10.504 1.393 14.115 1.00 89.62 85 PHE A C 1
ATOM 653 O O . PHE A 1 85 ? -11.660 1.761 14.316 1.00 89.62 85 PHE A O 1
ATOM 660 N N . LYS A 1 86 ? -10.099 0.127 14.312 1.00 85.50 86 LYS A N 1
ATOM 661 C CA . LYS A 1 86 ? -11.008 -0.963 14.720 1.00 85.50 86 LYS A CA 1
ATOM 662 C C . LYS A 1 86 ? -11.783 -0.647 15.997 1.00 85.50 86 LYS A C 1
ATOM 664 O O . LYS A 1 86 ? -13.001 -0.741 16.018 1.00 85.50 86 LYS A O 1
ATOM 669 N N . VAL A 1 87 ? -11.084 -0.214 17.050 1.00 78.56 87 VAL A N 1
ATOM 670 C CA . VAL A 1 87 ? -11.725 0.113 18.337 1.00 78.56 87 VAL A CA 1
ATOM 671 C C . VAL A 1 87 ? -12.790 1.204 18.171 1.00 78.56 87 VAL A C 1
ATOM 673 O O . VAL A 1 87 ? -13.831 1.160 18.824 1.00 78.56 87 VAL A O 1
ATOM 676 N N . ASN A 1 88 ? -12.553 2.185 17.296 1.00 75.25 88 ASN A N 1
ATOM 677 C CA . ASN A 1 88 ? -13.519 3.245 17.016 1.00 75.25 88 ASN A CA 1
ATOM 678 C C . ASN A 1 88 ? -14.754 2.711 16.268 1.00 75.25 88 ASN A C 1
ATOM 680 O O . ASN A 1 88 ? -15.873 3.071 16.625 1.00 75.25 88 ASN A O 1
ATOM 684 N N . GLU A 1 89 ? -14.572 1.831 15.279 1.00 77.56 89 GLU A N 1
ATOM 685 C CA . GLU A 1 89 ? -15.689 1.150 14.603 1.00 77.56 89 GLU A CA 1
ATOM 686 C C . GLU A 1 89 ? -16.528 0.300 15.563 1.00 77.56 89 GLU A C 1
ATOM 688 O O . GLU A 1 89 ? -17.756 0.419 15.568 1.00 77.56 89 GLU A O 1
ATOM 693 N N . ASP A 1 90 ? -15.883 -0.492 16.422 1.00 73.31 90 ASP A N 1
ATOM 694 C CA . ASP A 1 90 ? -16.568 -1.308 17.428 1.00 73.31 90 ASP A CA 1
ATOM 695 C C . ASP A 1 90 ? -17.374 -0.421 18.388 1.00 73.31 90 ASP A C 1
ATOM 697 O O . ASP A 1 90 ? -18.553 -0.665 18.646 1.00 73.31 90 ASP A O 1
ATOM 701 N N . THR A 1 91 ? -16.767 0.671 18.865 1.00 71.75 91 THR A N 1
ATOM 702 C CA . THR A 1 91 ? -17.419 1.621 19.779 1.00 71.75 91 THR A CA 1
ATOM 703 C C . THR A 1 91 ? -18.626 2.300 19.129 1.00 71.75 91 THR A C 1
ATOM 705 O O . THR A 1 91 ? -19.672 2.421 19.763 1.00 71.75 91 THR A O 1
ATOM 708 N N . LYS A 1 92 ? -18.519 2.724 17.863 1.00 71.75 92 LYS A N 1
ATOM 709 C CA . LYS A 1 92 ? -19.656 3.290 17.118 1.00 71.75 92 LYS A CA 1
ATOM 710 C C . LYS A 1 92 ? -20.785 2.279 16.966 1.00 71.75 92 LYS A C 1
ATOM 712 O O . LYS A 1 92 ? -21.928 2.606 17.257 1.00 71.75 92 LYS A O 1
ATOM 717 N N . THR A 1 93 ? -20.452 1.043 16.601 1.00 75.38 93 THR A N 1
ATOM 718 C CA . THR A 1 93 ? -21.430 -0.040 16.444 1.00 75.38 93 THR A CA 1
ATOM 719 C C . THR A 1 93 ? -22.168 -0.338 17.754 1.00 75.38 93 THR A C 1
ATOM 721 O O . THR A 1 93 ? -23.359 -0.638 17.741 1.00 75.38 93 THR A O 1
ATOM 724 N N . MET A 1 94 ? -21.483 -0.239 18.899 1.00 67.62 94 MET A N 1
ATOM 725 C CA . MET A 1 94 ? -22.099 -0.397 20.222 1.00 67.62 94 MET A CA 1
ATOM 726 C C . MET A 1 94 ? -23.019 0.767 20.614 1.00 67.62 94 MET A C 1
ATOM 728 O O . MET A 1 94 ? -23.953 0.543 21.372 1.00 67.62 94 MET A O 1
ATOM 732 N N . LEU A 1 95 ? -22.754 1.987 20.138 1.00 69.12 95 LEU A N 1
ATOM 733 C CA . LEU A 1 95 ? -23.576 3.175 20.410 1.00 69.12 95 LEU A CA 1
ATOM 734 C C . LEU A 1 95 ? -24.819 3.269 19.509 1.00 69.12 95 LEU A C 1
ATOM 736 O O . LEU A 1 95 ? -25.780 3.941 19.870 1.00 69.12 95 LEU A O 1
ATOM 740 N N . GLU A 1 96 ? -24.791 2.635 18.337 1.00 62.84 96 GLU A N 1
ATOM 741 C CA . GLU A 1 96 ? -25.899 2.615 17.369 1.00 62.84 96 GLU A CA 1
ATOM 742 C C . GLU A 1 96 ? -26.939 1.506 17.640 1.00 62.84 96 GLU A C 1
ATOM 744 O O . GLU A 1 96 ? -27.935 1.411 16.919 1.00 62.84 96 GLU A O 1
ATOM 749 N N . ARG A 1 97 ? -26.732 0.679 18.673 1.00 47.97 97 ARG A N 1
ATOM 750 C CA . ARG A 1 97 ? -27.677 -0.339 19.166 1.00 47.97 97 ARG A CA 1
ATOM 751 C C . ARG A 1 97 ? -28.344 0.093 20.465 1.00 47.97 97 ARG A C 1
ATOM 753 O O . ARG A 1 97 ? -29.531 -0.266 20.630 1.00 47.97 97 ARG A O 1
#

Secondary structure (DSSP, 8-state):
---TT---HHHHHHHHHHHHHHTT---EEEEEETT-HHHHHHHHHHHHHHHHTT--EEEEEE-SSS--HHHHHHHHHHHHHHHHHHHHHHHHHHH--

pLDDT: mean 87.71, std 11.77, range [47.97, 97.5]

Foldseek 3Di:
DDDPVPPDPLRVVLVVQVVCVVVPDQEEEQEEAPPDPSSVSNCVPNVVVCVVVVGHYDYDHDPPDDCPPVNVVVVVVSVVVSVVSVVVVVVVVVVVD